Protein AF-A0A2K3JL21-F1 (afdb_monomer)

Secondary structure (DSSP, 8-state):
-EEPP-GGGSHHHHGGGTTS---HHHHHHHHHHHHHHHHHHHHHHHHH-GGG---EEHHHHHHHHHHHHHHHT-S--TTSBSB-S-TT--S-B-S-GGG-SBSSSS-B-TT-

Radius of gyration: 16.21 Å; Cα contacts (8 Å, |Δi|>4): 164; chains: 1; bounding box: 36×25×49 Å

Structure (mmCIF, N/CA/C/O backbone):
data_AF-A0A2K3JL21-F1
#
_entry.id   AF-A0A2K3JL21-F1
#
loop_
_atom_site.group_PDB
_atom_site.id
_atom_site.type_symbol
_atom_site.label_atom_id
_atom_site.label_alt_id
_atom_site.label_comp_id
_atom_site.label_asym_id
_atom_site.label_entity_id
_atom_site.label_seq_id
_atom_site.pdbx_PDB_ins_code
_atom_site.Cartn_x
_atom_site.Cartn_y
_atom_site.Cartn_z
_atom_site.occupancy
_atom_site.B_iso_or_equiv
_atom_site.auth_seq_id
_atom_site.auth_comp_id
_atom_site.auth_asym_id
_atom_site.auth_atom_id
_atom_site.pdbx_PDB_model_num
ATOM 1 N N . MET A 1 1 ? -15.290 -0.330 9.077 1.00 85.81 1 MET A N 1
ATOM 2 C CA . MET A 1 1 ? -14.666 0.917 8.574 1.00 85.81 1 MET A CA 1
ATOM 3 C C . MET A 1 1 ? -13.257 0.583 8.126 1.00 85.81 1 MET A C 1
ATOM 5 O O . MET A 1 1 ? -12.688 -0.357 8.666 1.00 85.81 1 MET A O 1
ATOM 9 N N . GLU A 1 2 ? -12.718 1.285 7.141 1.00 92.62 2 GLU A N 1
ATOM 10 C CA . GLU A 1 2 ? -11.429 0.948 6.525 1.00 92.62 2 GLU A CA 1
ATOM 11 C C . GLU A 1 2 ? -10.413 2.035 6.850 1.00 92.62 2 GLU A C 1
ATOM 13 O O . GLU A 1 2 ? -10.716 3.218 6.713 1.00 92.62 2 GLU A O 1
ATOM 18 N N . LEU A 1 3 ? -9.232 1.633 7.320 1.00 97.81 3 LEU A N 1
ATOM 19 C CA . LEU A 1 3 ? -8.093 2.538 7.386 1.00 97.81 3 LEU A CA 1
ATOM 20 C C . LEU A 1 3 ? -7.618 2.777 5.962 1.00 97.81 3 LEU A C 1
ATOM 22 O O . LEU A 1 3 ? -7.392 1.821 5.233 1.00 97.81 3 LEU A O 1
ATOM 26 N N . MET A 1 4 ? -7.465 4.042 5.599 1.00 97.12 4 MET A N 1
ATOM 27 C CA . MET A 1 4 ? -6.927 4.482 4.324 1.00 97.12 4 MET A CA 1
ATOM 28 C C . MET A 1 4 ? -5.571 3.826 4.072 1.00 97.12 4 MET A C 1
ATOM 30 O O . MET A 1 4 ? -4.714 3.783 4.960 1.00 97.12 4 MET A O 1
ATOM 34 N N . GLU A 1 5 ? -5.395 3.323 2.860 1.00 97.19 5 GLU A N 1
ATOM 35 C CA . GLU A 1 5 ? -4.158 2.766 2.338 1.00 97.19 5 GLU A CA 1
ATOM 36 C C . GLU A 1 5 ? -3.002 3.788 2.415 1.00 97.19 5 GLU A C 1
ATOM 38 O O . GLU A 1 5 ? -3.236 4.997 2.553 1.00 97.19 5 GLU A O 1
ATOM 43 N N . PRO A 1 6 ? -1.727 3.355 2.358 1.00 98.00 6 PRO 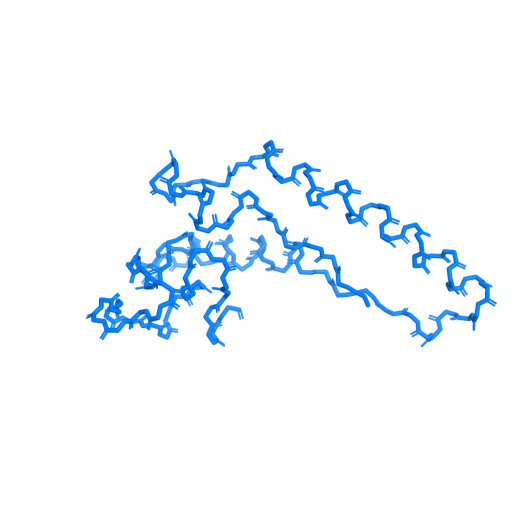A N 1
ATOM 44 C CA . PRO A 1 6 ? -0.605 4.281 2.388 1.00 98.00 6 PRO A CA 1
ATOM 45 C C . PRO A 1 6 ? -0.571 5.079 1.080 1.00 98.00 6 PRO A C 1
ATOM 47 O O . PRO A 1 6 ? 0.042 4.664 0.099 1.00 98.00 6 PRO A O 1
ATOM 50 N N . MET A 1 7 ? -1.231 6.241 1.066 1.00 97.19 7 MET A N 1
ATOM 51 C CA . MET A 1 7 ? -1.377 7.092 -0.123 1.00 97.19 7 MET A CA 1
ATOM 52 C C . MET A 1 7 ? -0.043 7.404 -0.811 1.00 97.19 7 MET A C 1
ATOM 54 O O . MET A 1 7 ? 0.025 7.529 -2.029 1.00 97.19 7 MET A O 1
ATOM 58 N N . GLY A 1 8 ? 1.038 7.523 -0.040 1.00 98.06 8 GLY A N 1
ATOM 59 C CA . GLY A 1 8 ? 2.381 7.754 -0.555 1.00 98.06 8 GLY A CA 1
ATOM 60 C C . GLY A 1 8 ? 2.952 6.593 -1.365 1.00 98.06 8 GLY A C 1
ATOM 61 O O . GLY A 1 8 ? 3.922 6.804 -2.086 1.00 98.06 8 GLY A O 1
ATOM 62 N N . CYS A 1 9 ? 2.380 5.397 -1.255 1.00 98.06 9 CYS A N 1
ATOM 63 C CA . CYS A 1 9 ? 2.744 4.216 -2.032 1.00 98.06 9 CYS A CA 1
ATOM 64 C C . CYS A 1 9 ? 1.870 4.014 -3.282 1.00 98.06 9 CYS A C 1
ATOM 66 O O . CYS A 1 9 ? 2.138 3.088 -4.043 1.00 98.06 9 CYS A O 1
ATOM 68 N N . LEU A 1 10 ? 0.848 4.848 -3.514 1.00 96.62 10 LEU A N 1
ATOM 69 C CA . LEU A 1 10 ? 0.020 4.748 -4.718 1.00 96.62 10 LEU A CA 1
ATOM 70 C C . LEU A 1 10 ? 0.848 5.072 -5.973 1.00 96.62 10 LEU A C 1
ATOM 72 O O . LEU A 1 10 ? 1.646 6.015 -5.926 1.00 96.62 10 LEU A O 1
ATOM 76 N N . PRO A 1 11 ? 0.640 4.374 -7.105 1.00 95.44 11 PRO A N 1
ATOM 77 C CA . PRO A 1 11 ? 1.435 4.588 -8.311 1.00 95.44 11 PRO A CA 1
ATOM 78 C C . PRO A 1 11 ? 1.449 6.027 -8.826 1.00 95.44 11 PRO A C 1
ATOM 80 O O . PRO A 1 11 ? 2.498 6.508 -9.237 1.00 95.44 11 PRO A O 1
ATOM 83 N N . ILE A 1 12 ? 0.334 6.759 -8.724 1.00 94.38 12 ILE A N 1
ATOM 84 C CA . ILE A 1 12 ? 0.274 8.187 -9.091 1.00 94.38 12 ILE A CA 1
ATOM 85 C C . ILE A 1 12 ? 1.231 9.066 -8.262 1.00 94.38 12 ILE A C 1
ATOM 87 O O . ILE A 1 12 ? 1.644 10.138 -8.699 1.00 94.38 12 ILE A O 1
ATOM 91 N N . VAL A 1 13 ? 1.590 8.629 -7.051 1.00 96.81 13 VAL A N 1
ATOM 92 C CA . VAL A 1 13 ? 2.549 9.317 -6.178 1.00 96.81 13 VAL A CA 1
ATOM 93 C C . VAL A 1 13 ? 3.964 8.799 -6.414 1.00 96.81 13 VAL A C 1
ATOM 95 O O . VAL A 1 13 ? 4.903 9.593 -6.505 1.00 96.81 13 VAL A O 1
ATOM 98 N N . THR A 1 14 ? 4.135 7.481 -6.514 1.00 96.94 14 THR A N 1
ATOM 99 C CA . THR A 1 14 ? 5.455 6.855 -6.659 1.00 96.94 14 THR A CA 1
ATOM 100 C C . THR A 1 14 ? 6.041 7.032 -8.060 1.00 96.94 14 THR A C 1
ATOM 102 O O . THR A 1 14 ? 7.267 6.996 -8.187 1.00 96.94 14 THR A O 1
ATOM 105 N N . GLU A 1 15 ? 5.228 7.345 -9.076 1.00 95.00 15 GLU A N 1
ATOM 106 C CA . GLU A 1 15 ? 5.660 7.766 -10.420 1.00 95.00 15 GLU A CA 1
ATOM 107 C C . GLU A 1 15 ? 6.688 8.909 -10.356 1.00 95.00 15 GLU A C 1
ATOM 109 O O . GLU A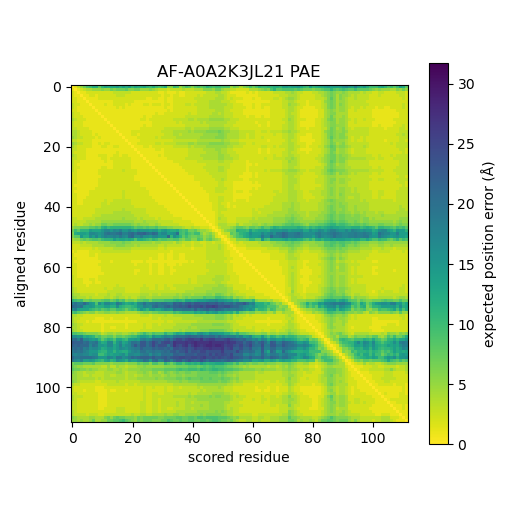 1 15 ? 7.699 8.879 -11.058 1.00 95.00 15 GLU A O 1
ATOM 114 N N . LEU A 1 16 ? 6.527 9.856 -9.420 1.00 94.94 16 LEU A N 1
ATOM 115 C CA . LEU A 1 16 ? 7.474 10.961 -9.185 1.00 94.94 16 LEU A CA 1
ATOM 116 C C . LEU A 1 16 ? 8.880 10.492 -8.772 1.00 94.94 16 LEU A C 1
ATOM 118 O O . LEU A 1 16 ? 9.846 11.248 -8.858 1.00 94.94 16 LEU A O 1
ATOM 122 N N . SER A 1 17 ? 8.986 9.254 -8.294 1.00 96.12 17 SER A N 1
ATOM 123 C CA . SER A 1 17 ? 10.228 8.580 -7.920 1.00 96.12 17 SER A CA 1
ATOM 124 C C . SER A 1 17 ? 10.555 7.402 -8.837 1.00 96.12 17 SER A C 1
ATOM 126 O O . SER A 1 17 ? 11.317 6.531 -8.442 1.00 96.12 17 SER A O 1
ATOM 128 N N . SER A 1 18 ? 9.959 7.335 -10.035 1.00 95.69 18 SER A N 1
ATOM 129 C CA . SER A 1 18 ? 10.095 6.184 -10.944 1.00 95.69 18 SER A CA 1
ATOM 130 C C . SER A 1 18 ? 9.741 4.847 -10.276 1.00 95.69 18 SER A C 1
ATOM 132 O O . SER A 1 18 ? 10.390 3.830 -10.508 1.00 95.69 18 SER A O 1
ATOM 134 N N . TYR A 1 19 ? 8.714 4.862 -9.420 1.00 94.88 19 TYR A N 1
ATOM 135 C CA . TYR A 1 19 ? 8.222 3.709 -8.663 1.00 94.88 19 TYR A CA 1
ATOM 136 C C . TYR A 1 19 ? 9.256 3.086 -7.700 1.00 94.88 19 TYR A C 1
ATOM 138 O O . TYR A 1 19 ? 9.129 1.918 -7.341 1.00 94.88 19 TYR A O 1
ATOM 146 N N . GLU A 1 20 ? 10.284 3.825 -7.265 1.00 95.00 20 GLU A N 1
ATOM 147 C CA . GLU A 1 20 ? 11.333 3.291 -6.378 1.00 95.00 20 GLU A CA 1
ATOM 148 C C . GLU A 1 20 ? 10.922 3.242 -4.902 1.00 95.00 20 GLU A C 1
ATOM 150 O O . GLU A 1 20 ? 11.346 2.350 -4.166 1.00 95.00 20 GLU A O 1
ATOM 155 N N . LYS A 1 21 ? 10.135 4.220 -4.436 1.00 95.75 21 LYS A N 1
ATOM 156 C CA . LYS A 1 21 ? 9.800 4.352 -3.013 1.00 95.75 21 LYS A CA 1
ATOM 157 C C . LYS A 1 21 ? 8.473 5.053 -2.778 1.00 95.75 21 LYS A C 1
ATOM 159 O O . LYS A 1 21 ? 8.043 5.891 -3.566 1.00 95.75 21 LYS A O 1
ATOM 164 N N . CYS A 1 22 ? 7.876 4.764 -1.628 1.00 97.88 22 CYS A N 1
ATOM 165 C CA . CYS A 1 22 ? 6.746 5.532 -1.136 1.00 97.88 22 CYS A CA 1
ATOM 166 C C . CYS A 1 22 ? 7.167 6.953 -0.729 1.00 97.88 22 CYS A C 1
ATOM 168 O O . CYS A 1 22 ? 8.307 7.203 -0.328 1.00 97.88 22 CYS A O 1
ATOM 170 N N . ASN A 1 23 ? 6.223 7.889 -0.793 1.00 98.31 23 ASN A N 1
ATOM 171 C CA . ASN A 1 23 ? 6.393 9.236 -0.268 1.00 98.31 23 ASN A CA 1
ATOM 172 C C . ASN A 1 23 ? 5.869 9.334 1.174 1.00 98.31 23 ASN A C 1
ATOM 174 O O . ASN A 1 23 ? 4.663 9.437 1.404 1.00 98.31 23 ASN A O 1
ATOM 178 N N . ASP A 1 24 ? 6.783 9.376 2.143 1.00 97.38 24 ASP A N 1
ATOM 179 C CA . ASP A 1 24 ? 6.442 9.439 3.571 1.00 97.38 24 ASP A CA 1
ATOM 180 C C . ASP A 1 24 ? 5.622 10.679 3.944 1.00 97.38 24 ASP A C 1
ATOM 182 O O . ASP A 1 24 ? 4.756 10.619 4.814 1.00 97.38 24 ASP A O 1
ATOM 186 N N . THR A 1 25 ? 5.845 11.806 3.258 1.00 97.62 25 THR A N 1
ATOM 187 C CA . THR A 1 25 ? 5.091 13.039 3.525 1.00 97.62 25 THR A CA 1
ATOM 188 C C . THR A 1 25 ? 3.628 12.889 3.127 1.00 97.62 25 THR A C 1
ATOM 190 O O . THR A 1 25 ? 2.747 13.354 3.845 1.00 97.62 25 THR A O 1
ATOM 193 N N . VAL A 1 26 ? 3.358 12.203 2.015 1.00 97.75 26 VAL A N 1
ATOM 194 C CA . VAL A 1 26 ? 1.989 11.903 1.578 1.00 97.75 26 VAL A CA 1
ATOM 195 C C . VAL A 1 26 ? 1.355 10.834 2.477 1.00 97.75 26 VAL A C 1
ATOM 197 O O . VAL A 1 26 ? 0.188 10.968 2.837 1.00 97.75 26 VAL A O 1
ATOM 200 N N . ASN A 1 27 ? 2.123 9.838 2.940 1.00 98.19 27 ASN A N 1
ATOM 201 C CA . ASN A 1 27 ? 1.645 8.846 3.915 1.00 98.19 27 ASN A CA 1
ATOM 202 C C . ASN A 1 27 ? 1.149 9.480 5.223 1.00 98.19 27 ASN A C 1
ATOM 204 O O . ASN A 1 27 ? 0.184 8.982 5.802 1.00 98.19 27 ASN A O 1
ATOM 208 N N . MET A 1 28 ? 1.729 10.605 5.664 1.00 98.12 28 MET A N 1
ATOM 209 C CA . MET A 1 28 ? 1.243 11.314 6.857 1.00 98.12 28 MET A CA 1
ATOM 210 C C . MET A 1 28 ? -0.237 11.714 6.754 1.00 98.12 28 MET A C 1
ATOM 212 O O . MET A 1 28 ? -0.918 11.772 7.776 1.00 98.12 28 MET A O 1
ATOM 216 N N . VAL A 1 29 ? -0.761 11.971 5.548 1.00 97.12 29 VAL A N 1
ATOM 217 C CA . VAL A 1 29 ? -2.186 12.291 5.351 1.00 97.12 29 VAL A CA 1
ATOM 218 C C . VAL A 1 29 ? -3.059 11.090 5.720 1.00 97.12 29 VAL A C 1
ATOM 220 O O . VAL A 1 29 ? -3.962 11.230 6.547 1.00 97.12 29 VAL A O 1
ATOM 223 N N . ALA A 1 30 ? -2.744 9.911 5.177 1.00 97.38 30 ALA A N 1
ATOM 224 C CA . ALA A 1 30 ? -3.442 8.666 5.490 1.00 97.38 30 ALA A CA 1
ATOM 225 C C . ALA A 1 30 ? -3.303 8.300 6.974 1.00 97.38 30 ALA A C 1
ATOM 227 O O . ALA A 1 30 ? -4.294 7.990 7.629 1.00 97.38 30 ALA A O 1
ATOM 228 N N . MET A 1 31 ? -2.100 8.420 7.545 1.00 98.12 31 MET A N 1
ATOM 229 C CA . MET A 1 31 ? -1.858 8.139 8.966 1.00 98.12 31 MET A CA 1
ATOM 230 C C . MET A 1 31 ? -2.704 9.030 9.886 1.00 98.12 31 MET A C 1
ATOM 232 O O . MET A 1 31 ? -3.326 8.531 10.824 1.00 98.12 31 MET A O 1
ATOM 236 N N . ASN A 1 32 ? -2.779 10.333 9.597 1.00 98.31 32 ASN A N 1
ATOM 237 C CA . ASN A 1 32 ? -3.599 11.268 10.367 1.00 98.31 32 ASN A CA 1
ATOM 238 C C . ASN A 1 32 ? -5.097 10.952 10.238 1.00 98.31 32 ASN A C 1
ATOM 240 O O . ASN A 1 32 ? -5.812 10.954 11.240 1.00 98.31 32 ASN A O 1
ATOM 244 N N . HIS A 1 33 ? -5.574 10.648 9.025 1.00 98.00 33 HIS A N 1
ATOM 245 C CA . HIS A 1 33 ? -6.957 10.220 8.805 1.00 98.00 33 HIS A CA 1
ATOM 246 C C . HIS A 1 33 ? -7.283 8.952 9.608 1.00 98.00 33 HIS A C 1
ATOM 248 O O . HIS A 1 33 ? -8.273 8.915 10.338 1.00 98.00 33 HIS A O 1
ATOM 254 N N . ASN A 1 34 ? -6.408 7.950 9.532 1.00 98.31 34 ASN A N 1
ATOM 255 C CA . ASN A 1 34 ? -6.558 6.663 10.205 1.00 98.31 34 ASN A CA 1
ATOM 256 C C . ASN A 1 34 ? -6.597 6.809 11.726 1.00 98.31 34 ASN A C 1
ATOM 258 O O . ASN A 1 34 ? -7.414 6.164 12.382 1.00 98.31 34 ASN A O 1
ATOM 262 N N . GLN A 1 35 ? -5.779 7.697 12.295 1.00 98.19 35 GLN A N 1
ATOM 263 C CA . GLN A 1 35 ? -5.808 7.989 13.726 1.00 98.19 35 GLN A CA 1
ATOM 264 C C . GLN A 1 35 ? -7.158 8.574 14.165 1.00 98.19 35 GLN A C 1
ATOM 266 O O . GLN A 1 35 ? -7.726 8.123 15.160 1.00 98.19 35 GLN A O 1
ATOM 271 N N . LEU A 1 36 ? -7.687 9.553 13.425 1.00 98.25 36 LEU A N 1
ATOM 272 C CA . LEU A 1 36 ? -8.988 10.158 13.731 1.00 98.25 36 LEU A CA 1
ATOM 273 C C . LEU A 1 36 ? -10.135 9.157 13.544 1.00 98.25 36 LEU A C 1
ATOM 275 O O . LEU A 1 36 ? -11.059 9.115 14.357 1.00 98.25 36 LEU A O 1
ATOM 279 N N . LEU A 1 37 ? -10.059 8.316 12.510 1.00 97.56 37 LEU A N 1
ATOM 280 C CA . LEU A 1 37 ? -11.043 7.267 12.262 1.00 97.56 37 LEU A CA 1
ATOM 281 C C . LEU A 1 37 ? -11.080 6.254 13.409 1.00 97.56 37 LEU A C 1
ATOM 283 O O . LEU A 1 37 ? -12.161 5.894 13.870 1.00 97.56 37 LEU A O 1
ATOM 287 N N . LEU A 1 38 ? -9.918 5.816 13.899 1.00 97.25 38 LEU A N 1
ATOM 288 C CA . LEU A 1 38 ? -9.833 4.884 15.025 1.00 97.25 38 LEU A CA 1
ATOM 289 C C . LEU A 1 38 ? -10.448 5.469 16.299 1.00 97.25 38 LEU A C 1
ATOM 291 O O . LEU A 1 38 ? -11.202 4.768 16.969 1.00 97.25 38 LEU A O 1
ATOM 295 N N . GLN A 1 39 ? -10.202 6.751 16.588 1.00 96.88 39 GLN A N 1
ATOM 296 C CA . GLN A 1 39 ? -10.826 7.445 17.721 1.00 96.88 39 GLN A CA 1
ATOM 297 C C . GLN A 1 39 ? -12.355 7.491 17.589 1.00 96.88 39 GLN A C 1
ATOM 299 O O . GLN A 1 39 ? -13.071 7.198 18.546 1.00 96.88 39 GLN A O 1
ATOM 304 N N . ALA A 1 40 ? -12.869 7.801 16.394 1.00 95.62 40 ALA A N 1
ATOM 305 C CA . ALA A 1 40 ? -14.309 7.820 16.140 1.00 95.62 40 ALA A CA 1
ATOM 306 C C . ALA A 1 40 ? -14.940 6.420 16.261 1.00 95.62 40 ALA A C 1
ATOM 308 O O . ALA A 1 40 ? -16.011 6.267 16.847 1.00 95.62 40 ALA A O 1
ATOM 309 N N . VAL A 1 41 ? -14.268 5.382 15.750 1.00 94.38 41 VAL A N 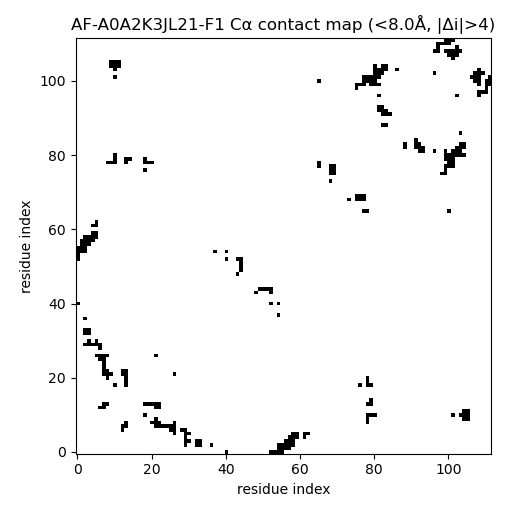1
ATOM 310 C CA . VAL A 1 41 ? -14.702 3.982 15.893 1.00 94.38 41 VAL A CA 1
ATOM 311 C C . VAL A 1 41 ? -14.730 3.566 17.361 1.00 94.38 41 VAL A C 1
ATOM 313 O O . VAL A 1 41 ? -15.672 2.902 17.787 1.00 94.38 41 VAL A O 1
ATOM 316 N N . GLU A 1 42 ? -13.712 3.934 18.138 1.00 93.94 42 GLU A N 1
ATOM 317 C CA . GLU A 1 42 ? -13.636 3.625 19.565 1.00 93.94 42 GLU A CA 1
ATOM 318 C C . GLU A 1 42 ? -14.782 4.286 20.341 1.00 93.94 42 GLU A C 1
ATOM 320 O O . GLU A 1 42 ? -15.462 3.612 21.116 1.00 93.94 42 GLU A O 1
ATOM 325 N N . GLN A 1 43 ? -15.080 5.556 20.056 1.00 94.19 43 GLN A N 1
ATOM 326 C CA . GLN A 1 43 ? -16.233 6.240 20.638 1.00 94.19 43 GLN A CA 1
ATOM 327 C C . GLN A 1 43 ? -17.551 5.519 20.305 1.00 94.19 43 GLN A C 1
ATOM 329 O O . GLN A 1 43 ? -18.354 5.241 21.195 1.00 94.19 43 GLN A O 1
ATOM 334 N N . LEU A 1 44 ? -17.754 5.140 19.041 1.00 93.50 44 LEU A N 1
ATOM 335 C CA . LEU A 1 44 ? -18.959 4.426 18.612 1.00 93.50 44 LEU A CA 1
ATOM 336 C C . LEU A 1 44 ? -19.096 3.041 19.265 1.00 93.50 44 LEU A C 1
ATOM 338 O O . LEU A 1 44 ? -20.206 2.623 19.598 1.00 93.50 44 LEU A O 1
ATOM 342 N N . LYS A 1 45 ? -17.982 2.337 19.499 1.00 92.81 45 LYS A N 1
ATOM 343 C CA . LYS A 1 45 ? -17.975 1.072 20.251 1.00 92.81 45 LYS A CA 1
ATOM 344 C C . LYS A 1 45 ? -18.440 1.258 21.693 1.00 92.81 45 LYS A C 1
ATOM 346 O O . LYS A 1 45 ? -19.179 0.410 22.188 1.00 92.81 45 LYS A O 1
ATOM 351 N N . MET A 1 46 ? -18.047 2.352 22.349 1.00 90.94 46 MET A N 1
ATOM 352 C CA . MET A 1 46 ? -18.506 2.668 23.707 1.00 90.94 46 MET A CA 1
ATOM 353 C C . MET A 1 46 ? -20.002 3.012 23.744 1.00 90.94 46 MET A C 1
ATOM 355 O O . MET A 1 46 ? -20.696 2.616 24.678 1.00 90.94 46 MET A O 1
ATOM 359 N N . GLU A 1 47 ? -20.507 3.725 22.734 1.00 92.31 47 GLU A N 1
ATOM 360 C CA . GLU A 1 47 ? -21.902 4.186 22.681 1.00 92.31 47 GLU A CA 1
ATOM 361 C C . GLU A 1 47 ? -22.896 3.086 22.273 1.00 92.31 47 GLU A C 1
ATOM 363 O O . GLU A 1 47 ? -24.023 3.060 22.768 1.00 92.31 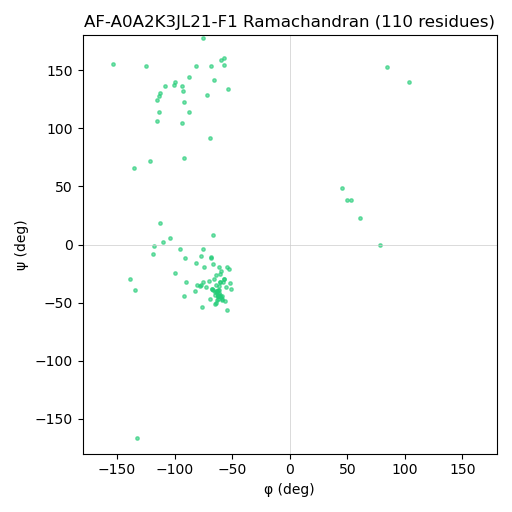47 GLU A O 1
ATOM 368 N N . MET A 1 48 ? -22.501 2.179 21.374 1.00 89.50 48 MET A N 1
ATOM 369 C CA . MET A 1 48 ? -23.418 1.218 20.741 1.00 89.50 48 MET A CA 1
ATOM 370 C C . MET A 1 48 ? -23.079 -0.258 21.011 1.00 89.50 48 MET A C 1
ATOM 372 O O . MET A 1 48 ? -23.876 -1.132 20.672 1.00 89.50 48 MET A O 1
ATOM 376 N N . GLY A 1 49 ? -21.931 -0.550 21.631 1.00 81.75 49 GLY A N 1
ATOM 377 C CA . GLY A 1 49 ? -21.446 -1.902 21.922 1.00 81.75 49 GLY A CA 1
ATOM 378 C C . GLY A 1 49 ? -20.334 -2.375 20.974 1.00 81.75 49 GLY A C 1
ATOM 379 O O . GLY A 1 49 ? -20.381 -2.166 19.760 1.00 81.75 49 GLY A O 1
ATOM 380 N N . GLU A 1 50 ? -19.329 -3.062 21.530 1.00 74.50 50 GLU A N 1
ATOM 381 C CA . GLU A 1 50 ? -18.075 -3.411 20.838 1.00 74.50 50 GLU A CA 1
ATOM 382 C C . GLU A 1 50 ? -18.243 -4.295 19.593 1.00 74.50 50 GLU A C 1
ATOM 384 O O . GLU A 1 50 ? -17.473 -4.160 18.642 1.00 74.50 50 GLU A O 1
ATOM 389 N N . SER A 1 51 ? -19.238 -5.188 19.569 1.00 76.19 51 SER A N 1
ATOM 390 C CA . SER A 1 51 ? -19.393 -6.201 18.513 1.00 76.19 51 SER A CA 1
ATOM 391 C C . SER A 1 51 ? -19.927 -5.661 17.181 1.00 76.19 51 SER A C 1
ATOM 393 O O . SER A 1 51 ? -20.054 -6.426 16.229 1.00 76.19 51 SER A O 1
ATOM 395 N N . ILE A 1 52 ? -20.282 -4.374 17.106 1.00 86.12 52 ILE A N 1
ATOM 396 C CA . ILE A 1 52 ? -20.901 -3.769 15.915 1.00 86.12 52 ILE A CA 1
ATOM 397 C C . ILE A 1 52 ? -19.847 -3.211 14.955 1.00 86.12 52 ILE A C 1
ATOM 399 O O . ILE A 1 52 ? -20.033 -3.239 13.738 1.00 86.12 52 ILE A O 1
ATOM 403 N N . PHE A 1 53 ? -18.722 -2.727 15.483 1.00 89.25 53 PHE A N 1
ATOM 404 C CA . PHE A 1 53 ? -17.724 -2.021 14.688 1.00 89.25 53 PHE A CA 1
ATOM 405 C C . PHE A 1 53 ? -16.408 -2.787 14.631 1.00 89.25 53 PHE A C 1
ATOM 407 O O . PHE A 1 53 ? -15.768 -3.054 15.645 1.00 89.25 53 PHE A O 1
ATOM 414 N N . PHE A 1 54 ? -15.948 -3.064 13.418 1.00 90.06 54 PHE A N 1
ATOM 415 C CA . PHE A 1 54 ? -14.601 -3.550 13.157 1.00 90.06 54 PHE A CA 1
ATOM 416 C C . PHE A 1 54 ? -13.904 -2.639 12.151 1.00 90.06 54 PHE A C 1
ATOM 418 O O . PHE A 1 54 ? -14.539 -1.967 11.324 1.00 90.06 54 PHE A O 1
ATOM 425 N N . THR A 1 55 ? -12.583 -2.629 12.254 1.00 94.06 55 THR A N 1
ATOM 426 C CA . THR A 1 55 ? -11.710 -1.845 11.394 1.00 94.06 55 THR A CA 1
ATOM 427 C C . THR A 1 55 ? -10.891 -2.795 10.537 1.00 94.06 55 THR A C 1
ATOM 429 O O . THR A 1 55 ? -10.270 -3.711 11.072 1.00 94.06 55 THR A O 1
ATOM 432 N N . LEU A 1 56 ? -10.906 -2.584 9.224 1.00 96.00 56 LEU A N 1
ATOM 433 C CA . LEU A 1 56 ? -10.009 -3.251 8.287 1.00 96.00 56 LEU A CA 1
ATOM 434 C C . LEU A 1 56 ? -8.771 -2.373 8.095 1.00 96.00 56 LEU A C 1
ATOM 436 O O . LEU A 1 56 ? -8.888 -1.202 7.736 1.00 96.00 56 LEU A O 1
ATOM 440 N N . ASP A 1 57 ? -7.597 -2.931 8.367 1.00 97.44 57 ASP A N 1
ATOM 441 C CA . ASP A 1 57 ? -6.325 -2.211 8.325 1.00 97.44 57 ASP A CA 1
ATOM 442 C C . ASP A 1 57 ? -5.661 -2.333 6.948 1.00 97.44 57 ASP A C 1
ATOM 444 O O . ASP A 1 57 ? -4.701 -3.086 6.767 1.00 97.44 57 ASP A O 1
ATOM 448 N N . LEU A 1 58 ? -6.200 -1.612 5.957 1.00 97.19 58 LEU A N 1
ATOM 449 C CA . LEU A 1 58 ? -5.608 -1.599 4.615 1.00 97.19 58 LEU A CA 1
ATOM 450 C C . LEU A 1 58 ? -4.227 -0.938 4.621 1.00 97.19 58 LEU A C 1
ATOM 452 O O . LEU A 1 58 ? -3.367 -1.346 3.846 1.00 97.19 58 LEU A O 1
ATOM 456 N N . TYR A 1 59 ? -3.980 0.019 5.524 1.00 98.19 59 TYR A N 1
ATOM 457 C CA . TYR A 1 59 ? -2.683 0.684 5.635 1.00 98.19 59 TYR A CA 1
ATOM 458 C C . TYR A 1 59 ? -1.544 -0.327 5.816 1.00 98.19 59 TYR A C 1
ATOM 460 O O . TYR A 1 59 ? -0.616 -0.385 5.008 1.00 98.19 59 TYR A O 1
ATOM 468 N N . ASN A 1 60 ? -1.635 -1.167 6.851 1.00 97.94 60 ASN A N 1
ATOM 469 C CA . ASN A 1 60 ? -0.602 -2.162 7.127 1.00 97.94 60 ASN A CA 1
ATOM 470 C C . ASN A 1 60 ? -0.653 -3.352 6.159 1.00 97.94 60 ASN A C 1
ATOM 472 O O . ASN A 1 60 ? 0.401 -3.899 5.828 1.00 97.94 60 ASN A O 1
ATOM 476 N N . ALA A 1 61 ? -1.836 -3.738 5.667 1.00 97.00 61 ALA A N 1
ATOM 477 C CA . ALA A 1 61 ? -1.961 -4.806 4.673 1.00 97.00 61 ALA A CA 1
ATOM 478 C C . ALA A 1 61 ? -1.217 -4.472 3.367 1.00 97.00 61 ALA A C 1
ATOM 480 O O . ALA A 1 61 ? -0.475 -5.311 2.848 1.00 97.00 61 ALA A O 1
ATOM 481 N N . PHE A 1 62 ? -1.339 -3.234 2.877 1.00 96.94 62 PHE A N 1
ATOM 482 C CA . PHE A 1 62 ? -0.619 -2.763 1.692 1.00 96.94 62 PHE A CA 1
ATOM 483 C C . PHE A 1 62 ? 0.891 -2.762 1.921 1.00 96.94 62 PHE A C 1
ATOM 485 O O . PHE A 1 62 ? 1.630 -3.332 1.121 1.00 96.94 62 PHE A O 1
ATOM 492 N N . LEU A 1 63 ? 1.358 -2.168 3.027 1.00 96.75 63 LEU A N 1
ATOM 493 C CA . LEU A 1 63 ? 2.790 -2.116 3.335 1.00 96.75 63 LEU A CA 1
ATOM 494 C C . LEU A 1 63 ? 3.403 -3.515 3.435 1.00 96.75 63 LEU A C 1
ATOM 496 O O . LEU A 1 63 ? 4.460 -3.764 2.858 1.00 96.75 63 LEU A O 1
ATOM 500 N N . SER A 1 64 ? 2.720 -4.441 4.114 1.00 96.19 64 SER A N 1
ATOM 501 C CA . SER A 1 64 ? 3.182 -5.823 4.247 1.00 96.19 64 SER A CA 1
ATOM 502 C C . SER A 1 64 ? 3.256 -6.542 2.898 1.00 96.19 64 SER A C 1
ATOM 504 O O . SER A 1 64 ? 4.217 -7.274 2.655 1.00 96.19 64 SER A O 1
ATOM 506 N N . THR A 1 65 ? 2.276 -6.324 2.018 1.00 93.56 65 THR A N 1
ATOM 507 C CA . THR A 1 65 ? 2.237 -6.946 0.686 1.00 93.56 65 THR A CA 1
ATOM 508 C C . THR A 1 65 ? 3.333 -6.386 -0.219 1.00 93.56 65 THR A C 1
ATOM 510 O O . THR A 1 65 ? 4.095 -7.160 -0.799 1.00 93.56 65 THR A O 1
ATOM 513 N N . ILE A 1 66 ? 3.495 -5.058 -0.260 1.00 93.56 66 ILE A N 1
ATOM 514 C CA . ILE A 1 66 ? 4.572 -4.380 -0.999 1.00 93.56 66 ILE A CA 1
ATOM 515 C C . ILE A 1 66 ? 5.942 -4.892 -0.535 1.00 93.56 66 ILE A C 1
ATOM 517 O O . ILE A 1 66 ? 6.765 -5.287 -1.362 1.00 93.56 66 ILE A O 1
ATOM 521 N N . GLU A 1 67 ? 6.177 -4.950 0.779 1.00 93.50 67 GLU A N 1
ATOM 522 C CA . G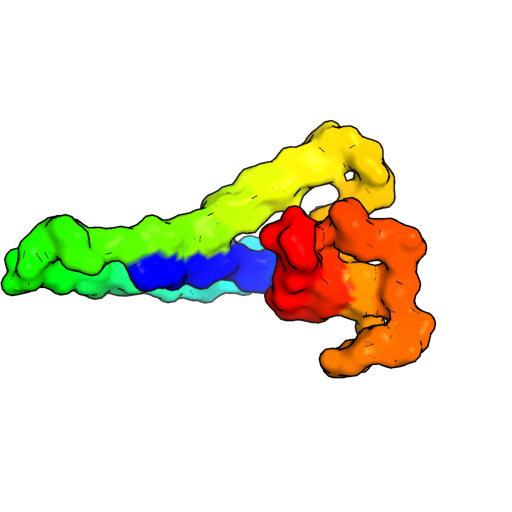LU A 1 67 ? 7.437 -5.441 1.344 1.00 93.50 67 GLU A CA 1
ATOM 523 C C . GLU A 1 67 ? 7.681 -6.921 0.995 1.00 93.50 67 GLU A C 1
ATOM 525 O O . GLU A 1 67 ? 8.805 -7.312 0.671 1.00 93.50 67 GLU A O 1
ATOM 530 N N . SER A 1 68 ? 6.639 -7.757 1.035 1.00 92.06 68 SER A N 1
ATOM 531 C CA . SER A 1 68 ? 6.730 -9.173 0.668 1.00 92.06 68 SER A CA 1
ATOM 532 C C . SER A 1 68 ? 7.106 -9.357 -0.805 1.00 92.06 68 SER A C 1
ATOM 534 O O . SER A 1 68 ? 8.048 -10.089 -1.111 1.00 92.06 68 SER A O 1
ATOM 536 N N . MET A 1 69 ? 6.440 -8.639 -1.714 1.00 91.00 69 MET A N 1
ATOM 537 C CA . MET A 1 69 ? 6.720 -8.700 -3.152 1.00 91.00 69 MET A CA 1
ATOM 538 C C . MET A 1 69 ? 8.129 -8.195 -3.486 1.00 91.00 69 MET A C 1
ATOM 540 O O . MET A 1 69 ? 8.831 -8.813 -4.286 1.00 91.00 69 MET A O 1
ATOM 544 N N . GLN A 1 70 ? 8.589 -7.128 -2.822 1.00 89.06 70 GLN A N 1
ATOM 545 C CA . GLN A 1 70 ? 9.961 -6.626 -2.975 1.00 89.06 70 GLN A CA 1
ATOM 546 C C . GLN A 1 70 ? 11.016 -7.658 -2.548 1.00 89.06 70 GLN A C 1
ATOM 548 O O . GLN A 1 70 ? 12.070 -7.745 -3.178 1.00 89.06 70 GLN A O 1
ATOM 553 N N . LYS A 1 71 ? 10.741 -8.456 -1.505 1.00 89.06 71 LYS A N 1
ATOM 554 C CA . LYS A 1 71 ? 11.649 -9.509 -1.012 1.00 89.06 71 LYS A CA 1
ATOM 555 C C . LYS A 1 71 ? 11.646 -10.770 -1.872 1.00 89.06 71 LYS A C 1
ATOM 557 O O . LYS A 1 71 ? 12.685 -11.412 -1.994 1.00 89.06 71 LYS A O 1
ATOM 562 N N . ASN A 1 72 ? 10.498 -11.144 -2.435 1.00 82.81 72 ASN A N 1
ATOM 563 C CA . ASN A 1 72 ? 10.364 -12.390 -3.194 1.00 82.81 72 ASN A CA 1
ATOM 564 C C . ASN A 1 72 ? 10.970 -12.305 -4.605 1.00 82.81 72 ASN A C 1
ATOM 566 O O . ASN A 1 72 ? 11.161 -13.338 -5.239 1.00 82.81 72 ASN A O 1
ATOM 570 N N . HIS A 1 73 ? 11.360 -11.106 -5.065 1.00 64.12 73 HIS A N 1
ATOM 571 C CA . HIS A 1 73 ? 12.067 -10.883 -6.331 1.00 64.12 73 HIS A CA 1
ATOM 572 C C . HIS A 1 73 ? 11.403 -11.565 -7.544 1.00 64.12 73 HIS A C 1
ATOM 574 O O . HIS A 1 73 ? 12.096 -11.996 -8.466 1.00 64.12 73 HIS A O 1
ATOM 580 N N . ASP A 1 74 ? 10.067 -11.585 -7.609 1.00 66.94 74 ASP A N 1
ATOM 581 C CA . ASP A 1 74 ? 9.299 -12.164 -8.730 1.00 66.94 74 ASP A CA 1
ATOM 582 C C . ASP A 1 74 ? 9.477 -11.394 -10.064 1.00 66.94 74 ASP A C 1
ATOM 584 O O . ASP A 1 74 ? 8.798 -11.653 -11.060 1.00 66.94 74 ASP A O 1
ATOM 588 N N . GLY A 1 75 ? 10.402 -10.428 -10.102 1.00 71.88 75 GLY A N 1
ATOM 589 C CA . GLY A 1 75 ? 10.700 -9.566 -11.245 1.00 71.88 75 GLY A CA 1
ATOM 590 C C . GLY A 1 75 ? 9.704 -8.422 -11.439 1.00 71.88 75 GLY A C 1
ATOM 591 O O . GLY A 1 75 ? 9.879 -7.632 -12.361 1.00 71.88 75 GLY A O 1
ATOM 592 N N . MET A 1 76 ? 8.688 -8.319 -10.578 1.00 85.00 76 MET A N 1
ATOM 593 C CA . MET A 1 76 ? 7.672 -7.266 -10.592 1.00 85.00 76 MET A CA 1
ATOM 594 C C . MET A 1 76 ? 7.972 -6.192 -9.551 1.00 85.00 76 MET A C 1
ATOM 596 O O . MET A 1 76 ? 8.299 -6.500 -8.406 1.00 85.00 76 MET A O 1
ATOM 600 N N . ASN A 1 77 ? 7.804 -4.926 -9.931 1.00 91.56 77 ASN A N 1
ATOM 601 C CA . ASN A 1 77 ? 7.800 -3.823 -8.981 1.00 91.56 77 ASN A CA 1
ATOM 602 C C . ASN A 1 77 ? 6.369 -3.630 -8.439 1.00 91.56 77 ASN A C 1
ATOM 604 O O . ASN A 1 77 ? 5.501 -3.222 -9.210 1.00 91.56 77 ASN A O 1
ATOM 608 N N . PRO A 1 78 ? 6.098 -3.869 -7.142 1.00 93.75 78 PRO A N 1
ATOM 609 C CA . PRO A 1 78 ? 4.754 -3.721 -6.582 1.00 93.75 78 PRO A CA 1
ATOM 610 C C . PRO A 1 78 ? 4.259 -2.272 -6.532 1.00 93.75 78 PRO A C 1
ATOM 612 O O . PRO A 1 78 ? 3.083 -2.057 -6.282 1.00 93.75 78 PRO A O 1
ATOM 615 N N . LEU A 1 79 ? 5.125 -1.277 -6.752 1.00 95.00 79 LEU A N 1
ATOM 616 C CA . LEU A 1 79 ? 4.738 0.135 -6.835 1.00 95.00 79 LEU A CA 1
ATOM 617 C C . LEU A 1 79 ? 4.401 0.578 -8.264 1.00 95.00 79 LEU A C 1
ATOM 619 O O . LEU A 1 79 ? 3.887 1.679 -8.449 1.00 95.00 79 LEU A O 1
ATOM 623 N N . GLN A 1 80 ? 4.709 -0.249 -9.265 1.00 93.12 80 GLN A N 1
ATOM 624 C CA . GLN A 1 80 ? 4.450 0.052 -10.666 1.00 93.12 80 GLN A CA 1
ATOM 625 C C . GLN A 1 80 ? 3.083 -0.520 -11.078 1.00 93.12 80 GLN A C 1
ATOM 627 O O . GLN A 1 80 ? 2.809 -1.692 -10.805 1.00 93.12 80 GLN A O 1
ATOM 632 N N . PRO A 1 81 ? 2.221 0.267 -11.744 1.00 92.94 81 PRO A N 1
ATOM 633 C CA . PRO A 1 81 ? 0.919 -0.209 -12.180 1.00 92.94 81 PRO A CA 1
ATOM 634 C C . PRO A 1 81 ? 1.040 -1.003 -13.484 1.00 92.94 81 PRO A C 1
ATOM 636 O O . PRO A 1 81 ? 1.943 -0.768 -14.292 1.00 92.94 81 PRO A O 1
ATOM 639 N N . CYS A 1 82 ? 0.108 -1.927 -13.718 1.00 90.69 82 CYS A N 1
ATOM 640 C CA . CYS A 1 82 ? 0.051 -2.671 -14.978 1.00 90.69 82 CYS A CA 1
ATOM 641 C C . CYS A 1 82 ? -0.380 -1.793 -16.164 1.00 90.69 82 CYS A C 1
ATOM 643 O O . CYS A 1 82 ? 0.043 -2.028 -17.295 1.00 90.69 82 CYS A O 1
ATOM 645 N N . CYS A 1 83 ? -1.219 -0.792 -15.903 1.00 87.56 83 CYS A N 1
ATOM 646 C CA . CYS A 1 83 ? -1.728 0.153 -16.882 1.00 87.56 83 CYS A CA 1
ATOM 647 C C . CYS A 1 83 ? -1.197 1.561 -16.604 1.00 87.56 83 CYS A C 1
ATOM 649 O O . CYS A 1 83 ? -1.527 2.180 -15.590 1.00 87.56 83 CYS A O 1
ATOM 651 N N . VAL A 1 84 ? -0.382 2.066 -17.531 1.00 75.69 84 VAL A N 1
ATOM 652 C CA . VAL A 1 84 ? 0.299 3.365 -17.402 1.00 75.69 84 VAL A CA 1
ATOM 653 C C . VAL A 1 84 ? -0.429 4.472 -18.182 1.00 75.69 84 VAL A C 1
ATOM 655 O O . VAL A 1 84 ? -0.359 5.637 -17.800 1.00 75.69 84 VAL A O 1
ATOM 658 N N . GLU A 1 85 ? -1.199 4.137 -19.228 1.00 67.31 85 GLU A N 1
ATOM 659 C CA . GLU A 1 85 ? -1.879 5.127 -20.078 1.00 67.31 85 GLU A CA 1
ATOM 660 C C . GLU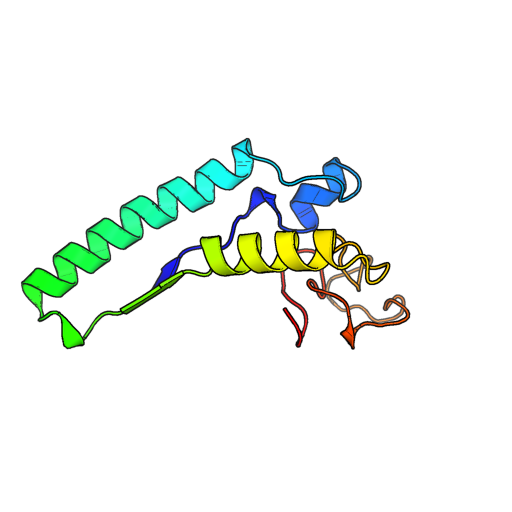 A 1 85 ? -3.418 5.067 -20.004 1.00 67.31 85 GLU A C 1
ATOM 662 O O . GLU A 1 85 ? -4.089 4.231 -20.615 1.00 67.31 85 GLU A O 1
ATOM 667 N N . GLY A 1 86 ? -3.991 6.062 -19.315 1.00 56.59 86 GLY A N 1
ATOM 668 C CA . GLY A 1 86 ? -5.401 6.446 -19.407 1.00 56.59 86 GLY A CA 1
ATOM 669 C C . GLY A 1 86 ? -6.382 5.650 -18.535 1.00 56.59 86 GLY A C 1
ATOM 670 O O . GLY A 1 86 ? -6.213 4.470 -18.263 1.00 56.59 86 GLY A O 1
ATOM 671 N N . ILE A 1 87 ? -7.491 6.307 -18.170 1.00 53.56 87 ILE A N 1
ATOM 672 C CA . ILE A 1 87 ? -8.559 5.812 -17.266 1.00 53.56 87 ILE A CA 1
ATOM 673 C C . ILE A 1 87 ? -9.164 4.452 -17.684 1.00 53.56 87 ILE A C 1
ATOM 675 O O . ILE A 1 87 ? -9.801 3.786 -16.874 1.00 53.56 87 ILE A O 1
ATOM 679 N N . PHE A 1 88 ? -9.001 4.033 -18.945 1.00 60.41 88 PHE A N 1
ATOM 680 C CA . PHE A 1 88 ? -9.651 2.836 -19.492 1.00 60.41 88 PHE A CA 1
ATOM 681 C C . PHE A 1 88 ? -8.699 1.729 -19.963 1.00 60.41 88 PHE A C 1
ATOM 683 O O . PHE A 1 88 ? -9.211 0.715 -20.432 1.00 60.41 88 PHE A O 1
ATOM 690 N N . CYS A 1 89 ? -7.373 1.904 -19.890 1.00 65.00 89 CYS A N 1
ATOM 691 C CA . CYS A 1 89 ? -6.391 0.843 -20.180 1.00 65.00 89 CYS A CA 1
ATOM 692 C C . CYS A 1 89 ? -6.682 0.038 -21.462 1.00 65.00 89 CYS A C 1
ATOM 694 O O . CYS A 1 89 ? -6.745 -1.190 -21.443 1.00 65.00 89 CYS A O 1
ATOM 696 N N . LYS A 1 90 ? -6.961 0.725 -22.580 1.00 62.88 90 LYS A N 1
ATOM 697 C CA . LYS A 1 90 ? -7.502 0.080 -23.795 1.00 62.88 90 LYS A CA 1
ATOM 698 C C . LYS A 1 90 ? -6.454 -0.594 -24.687 1.00 62.88 90 LYS A C 1
ATOM 700 O O . LYS A 1 90 ? -6.852 -1.369 -25.554 1.00 62.88 90 LYS A O 1
ATOM 705 N N . SER A 1 91 ? -5.168 -0.292 -24.518 1.00 63.50 91 SER A N 1
ATOM 706 C CA . SER A 1 91 ? -4.109 -0.734 -25.440 1.00 63.50 91 SER A CA 1
ATOM 707 C C . SER A 1 91 ? -2.817 -1.193 -24.766 1.00 63.50 91 SER A C 1
ATOM 709 O O . SER A 1 91 ? -2.181 -2.095 -25.299 1.00 63.50 91 SER A O 1
ATOM 711 N N . ASP A 1 92 ? -2.466 -0.650 -23.597 1.00 71.25 92 ASP A N 1
ATOM 712 C CA . ASP A 1 92 ? -1.146 -0.848 -22.981 1.00 71.25 92 ASP A CA 1
ATOM 713 C C . ASP A 1 92 ? -1.276 -1.476 -21.589 1.00 71.25 92 ASP A C 1
ATOM 715 O O . ASP A 1 92 ? -1.121 -0.825 -20.555 1.00 71.25 92 ASP A O 1
ATOM 719 N N . VAL A 1 93 ? -1.630 -2.762 -21.589 1.00 85.62 93 VAL A N 1
ATOM 720 C CA . VAL A 1 93 ? -1.632 -3.6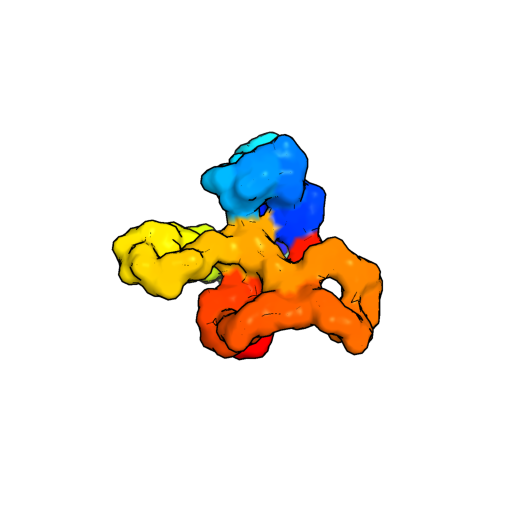29 -20.403 1.00 85.62 93 VAL A CA 1
ATOM 721 C C . VAL A 1 93 ? -0.291 -4.360 -20.344 1.00 85.62 93 VAL A C 1
ATOM 723 O O . VAL A 1 93 ? 0.196 -4.845 -21.364 1.00 85.62 93 VAL A O 1
ATOM 726 N N . CYS A 1 94 ? 0.305 -4.445 -19.157 1.00 87.19 94 CYS A N 1
ATOM 727 C CA . CYS A 1 94 ? 1.540 -5.186 -18.916 1.00 87.19 94 CYS A CA 1
ATOM 728 C C . CYS A 1 94 ? 1.431 -6.692 -19.254 1.00 87.19 94 CYS A C 1
ATOM 730 O O . CYS A 1 94 ? 0.346 -7.270 -19.247 1.00 87.19 94 CYS A O 1
ATOM 732 N N . ASP A 1 95 ? 2.570 -7.358 -19.480 1.00 87.81 95 ASP A N 1
ATOM 733 C CA . ASP A 1 95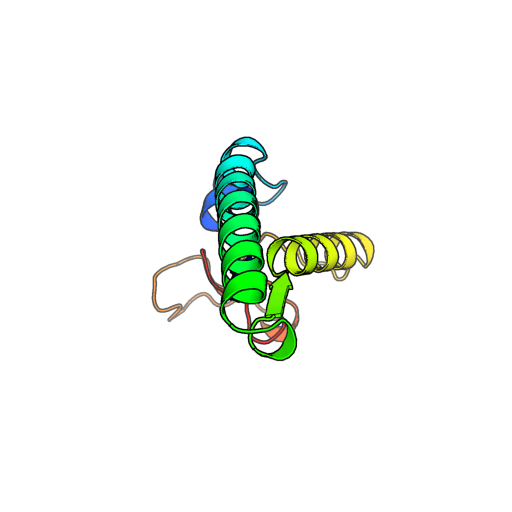 ? 2.619 -8.766 -19.925 1.00 87.81 95 ASP A CA 1
ATOM 734 C C . ASP A 1 95 ? 2.041 -9.782 -18.923 1.00 87.81 95 ASP A C 1
ATOM 736 O O . ASP A 1 95 ? 1.635 -10.877 -19.314 1.00 87.81 95 ASP A O 1
ATOM 740 N N . LYS A 1 96 ? 2.060 -9.452 -17.628 1.00 88.38 96 LYS A N 1
ATOM 741 C CA . LYS A 1 96 ? 1.699 -10.360 -16.526 1.00 88.38 96 LYS A CA 1
ATOM 742 C C . LYS A 1 96 ? 0.794 -9.663 -15.501 1.00 88.38 96 LYS A C 1
ATOM 744 O O . LYS A 1 96 ? 1.219 -9.435 -14.364 1.00 88.38 96 LYS A O 1
ATOM 749 N N . PRO A 1 97 ? -0.438 -9.276 -15.877 1.00 88.38 97 PRO A N 1
ATOM 750 C CA . PRO A 1 97 ? -1.353 -8.559 -14.986 1.00 88.38 97 PRO A CA 1
ATOM 751 C C . PRO A 1 97 ? -1.631 -9.329 -13.687 1.00 88.38 97 PRO A C 1
ATOM 753 O O . PRO A 1 97 ? -1.804 -8.722 -12.633 1.00 88.38 97 PRO A O 1
ATOM 756 N N . GLU A 1 98 ? -1.587 -10.660 -13.729 1.00 87.88 98 GLU A N 1
ATOM 757 C CA . GLU A 1 98 ? -1.778 -11.550 -12.586 1.00 87.88 98 GLU A CA 1
ATOM 758 C C . GLU A 1 98 ? -0.652 -11.508 -11.543 1.00 87.88 98 GLU A C 1
ATOM 760 O O . GLU A 1 98 ? -0.810 -12.058 -10.460 1.00 87.88 98 GLU A O 1
ATOM 765 N N . LEU A 1 99 ? 0.485 -10.876 -11.822 1.00 89.12 99 LEU A N 1
ATOM 766 C CA . LEU A 1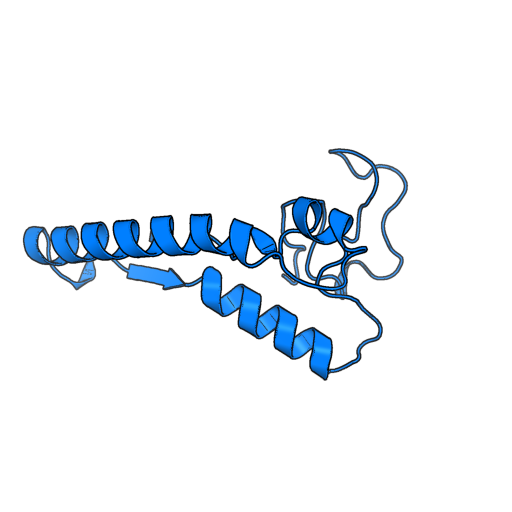 99 ? 1.554 -10.716 -10.827 1.00 89.12 99 LEU A CA 1
ATOM 767 C C . LEU A 1 99 ? 1.706 -9.263 -10.358 1.00 89.12 99 LEU A C 1
ATOM 769 O O . LEU A 1 99 ? 2.608 -8.961 -9.580 1.00 89.12 99 LEU A O 1
ATOM 773 N N . THR A 1 100 ? 0.857 -8.354 -10.843 1.00 90.75 100 THR A N 1
ATOM 774 C CA . THR A 1 100 ? 0.905 -6.937 -10.460 1.00 90.75 100 THR A CA 1
ATOM 775 C C . THR A 1 100 ? 0.080 -6.662 -9.216 1.00 90.75 100 THR A C 1
ATOM 777 O O . THR A 1 100 ? -0.989 -7.238 -9.035 1.00 90.75 100 THR A O 1
ATOM 780 N N . PHE A 1 101 ? 0.562 -5.753 -8.372 1.00 94.31 101 PHE A N 1
ATOM 781 C CA . PHE A 1 101 ? -0.183 -5.299 -7.199 1.00 94.31 101 PHE A CA 1
ATOM 782 C C . PHE A 1 101 ? -1.196 -4.205 -7.561 1.00 94.31 101 PHE A C 1
ATOM 784 O O . PHE A 1 101 ? -2.330 -4.241 -7.100 1.00 94.31 101 PHE A O 1
ATOM 791 N N . PHE A 1 102 ? -0.826 -3.279 -8.452 1.00 93.94 102 PHE A N 1
ATOM 792 C CA . PHE A 1 102 ? -1.701 -2.201 -8.916 1.00 93.94 102 PHE A CA 1
ATOM 793 C C . PHE A 1 102 ? -2.158 -2.402 -10.359 1.00 93.94 102 PHE A C 1
ATOM 795 O O . PHE A 1 102 ? -1.361 -2.721 -11.246 1.00 93.94 102 PHE A O 1
ATOM 802 N N . TRP A 1 103 ? -3.445 -2.154 -10.601 1.00 91.94 103 TRP A N 1
ATOM 803 C CA . TRP A 1 103 ? -3.999 -2.101 -11.947 1.00 91.94 103 TRP A CA 1
ATOM 804 C C . TRP A 1 103 ? -3.631 -0.785 -12.631 1.00 91.94 103 TRP A C 1
ATOM 806 O O . TRP A 1 103 ? -3.039 -0.807 -13.707 1.00 91.94 103 TRP A O 1
ATOM 816 N N . ASP A 1 104 ? -3.934 0.344 -11.987 1.00 90.81 104 ASP A N 1
ATOM 817 C CA . ASP A 1 104 ? -3.724 1.701 -12.501 1.00 90.81 104 ASP A CA 1
ATOM 818 C C . ASP A 1 104 ? -3.057 2.612 -11.449 1.00 90.81 104 ASP A C 1
ATOM 820 O O . ASP A 1 104 ? -2.533 2.145 -10.440 1.00 90.81 104 ASP A O 1
ATOM 824 N N . GLY A 1 105 ? -3.074 3.928 -11.687 1.00 91.00 105 GLY A N 1
ATOM 825 C CA . GLY A 1 105 ? -2.528 4.958 -10.797 1.00 91.00 105 GLY A CA 1
ATOM 826 C C . GLY A 1 105 ? -3.003 4.923 -9.333 1.00 91.00 105 GLY A C 1
ATOM 827 O O . GLY A 1 105 ? -2.347 5.515 -8.473 1.00 91.00 105 GLY A O 1
ATOM 828 N N . LEU A 1 106 ? -4.149 4.294 -9.059 1.00 92.00 106 LEU A N 1
ATOM 829 C CA . LEU A 1 106 ? -4.894 4.389 -7.803 1.00 92.00 106 LEU A CA 1
ATOM 830 C C . LEU A 1 106 ? -5.372 3.028 -7.281 1.00 92.00 106 LEU A C 1
ATOM 832 O O . LEU A 1 106 ? -5.362 2.807 -6.073 1.00 92.00 106 LEU A O 1
ATOM 836 N N . HIS A 1 107 ? -5.820 2.132 -8.161 1.00 92.56 107 HIS A N 1
ATOM 837 C CA . HIS A 1 107 ? -6.537 0.922 -7.767 1.00 92.56 107 HIS A CA 1
ATOM 838 C C . HIS A 1 107 ? -5.633 -0.319 -7.745 1.00 92.56 107 HIS A C 1
ATOM 840 O O . HIS A 1 107 ? -4.840 -0.522 -8.675 1.00 92.56 107 HIS A O 1
ATOM 846 N N . PRO A 1 108 ? -5.793 -1.201 -6.741 1.00 94.19 108 PRO A N 1
ATOM 847 C CA . PRO A 1 108 ? -5.207 -2.536 -6.758 1.00 94.19 108 PRO A CA 1
ATOM 848 C C . PRO A 1 108 ? -5.650 -3.344 -7.981 1.00 94.19 108 PRO A C 1
ATOM 850 O O . PRO A 1 108 ? -6.715 -3.115 -8.560 1.00 94.19 108 PRO A O 1
ATOM 853 N N . SER A 1 109 ? -4.827 -4.311 -8.371 1.00 92.12 109 SER A N 1
ATOM 854 C CA . SER A 1 109 ? -5.227 -5.355 -9.309 1.00 92.12 109 SER A CA 1
ATOM 855 C C . SER A 1 109 ? -6.139 -6.372 -8.610 1.00 92.12 109 SER A C 1
ATOM 857 O O . SER A 1 109 ? -6.368 -6.309 -7.406 1.00 92.12 109 SER A O 1
ATOM 859 N N . GLN A 1 110 ? -6.634 -7.367 -9.346 1.00 89.75 110 GLN A N 1
ATOM 860 C CA . GLN A 1 110 ? -7.373 -8.482 -8.742 1.00 89.75 110 GLN A CA 1
ATOM 861 C C . GLN A 1 110 ? -6.546 -9.275 -7.709 1.00 89.75 110 GLN A C 1
ATOM 863 O O . GLN A 1 110 ? -7.128 -9.954 -6.863 1.00 89.75 110 GLN A O 1
ATOM 868 N N . ASN A 1 111 ? -5.216 -9.214 -7.802 1.00 83.75 111 ASN A N 1
ATOM 869 C CA . ASN A 1 111 ? -4.285 -9.900 -6.909 1.00 83.75 111 ASN A CA 1
ATOM 870 C C . ASN A 1 111 ? -3.633 -8.956 -5.887 1.00 83.75 111 ASN A C 1
ATOM 872 O O . ASN A 1 111 ? -2.739 -9.393 -5.159 1.00 83.75 111 ASN A O 1
ATOM 876 N N . GLY A 1 112 ? -4.058 -7.689 -5.857 1.00 82.81 112 GLY A N 1
ATOM 877 C CA . GLY A 1 112 ? -3.697 -6.725 -4.821 1.00 82.81 112 GLY A CA 1
ATOM 878 C C . GLY A 1 112 ? -4.707 -6.647 -3.687 1.00 82.81 112 GLY A C 1
ATOM 879 O O . GLY A 1 112 ? -5.821 -7.202 -3.824 1.00 82.81 112 GLY A O 1
#

Nearest PDB structures (foldseek):
  6ur0-assembly2_B  TM=6.644E-01  e=5.564E-03  Pseudomonas aeruginosa PAO1
  6ur1-assembly2_B  TM=6.314E-01  e=1.910E-02  Pseudomonas aeruginosa PAO1
  8d90-assembly2_B  TM=6.571E-01  e=2.476E-02  Pseudomonas aeruginosa PAO1
  6uqz-assembly2_B  TM=6.481E-01  e=3.654E-02  Pseudomonas aeruginosa PAO1
  6uqv-assembly1_A  TM=6.294E-01  e=3.900E-02  Pseudomonas aeruginosa PAO1

pLDDT: mean 90.18, std 10.09, range [53.56, 98.31]

Sequence (112 aa):
MELMEPMGCLPIVTELSSYEKCNDTVNMVAMNHNQLLLQAVEQLKMEMGESIFFTLDLYNAFLSTIESMQKNHDGMNPLQPCCVEGIFCKSDVCDKPELTFFWDGLHPSQNG

Mean predicted aligned error: 4.84 Å

Organism: Trifolium pratense (NCBI:txid57577)

InterPro domains:
  IPR001087 GDSL lipase/esterase [PF00657] (4-112)
  IPR036514 SGNH hydrolase superfamily [G3DSA:3.40.50.1110] (3-112)

Foldseek 3Di:
DEQDAQLQLFLLNCVVVVLPDGDVVSSVVSVVVNVVVVVVQVVCCVVPNVVPDDYHYNHVVLVVVQVVLVVVPPVDRQSHAQAEDDPPSPDRGHPCLVSHQHNYRGHGGPND

Solvent-accessible surface area (backbone atoms only — not comparable to full-atom values): 6148 Å² total; per-residue (Å²): 90,72,33,51,47,50,53,10,47,28,24,69,51,8,52,84,51,75,37,73,51,60,38,68,76,50,24,48,55,26,52,54,51,32,54,55,48,50,52,53,51,53,52,49,24,74,77,74,41,61,92,78,65,61,74,45,61,39,30,62,51,48,54,53,49,44,54,49,43,64,70,66,62,80,83,54,60,52,35,40,38,32,26,82,62,68,99,71,49,84,80,56,65,48,99,55,60,84,71,25,31,18,35,31,50,79,43,60,22,97,73,76